Protein AF-A0A9P1NH31-F1 (afdb_monomer_lite)

pLDDT: mean 85.78, std 12.31, range [38.31, 96.56]

Radius of gyration: 13.6 Å; chains: 1; bounding box: 29×22×33 Å

Structure (mmCIF, N/CA/C/O backbone):
data_AF-A0A9P1NH31-F1
#
_entry.id   AF-A0A9P1NH31-F1
#
loop_
_atom_site.group_PDB
_atom_site.id
_atom_site.type_symbol
_atom_site.label_atom_id
_atom_site.label_alt_id
_atom_site.label_comp_id
_atom_site.label_asym_id
_atom_site.label_entity_id
_atom_site.label_seq_id
_atom_site.pdbx_PDB_ins_code
_atom_site.Cartn_x
_atom_site.Cartn_y
_atom_site.Cartn_z
_atom_site.occupancy
_atom_site.B_iso_or_equiv
_atom_site.auth_seq_id
_atom_site.auth_comp_id
_atom_site.auth_asym_id
_atom_site.auth_atom_id
_atom_site.pdbx_PDB_model_num
ATOM 1 N N . MET A 1 1 ? -1.405 -1.515 15.049 1.00 38.31 1 MET A N 1
ATOM 2 C CA . MET A 1 1 ? -0.833 -2.750 14.472 1.00 38.31 1 MET A CA 1
ATOM 3 C C . MET A 1 1 ? -0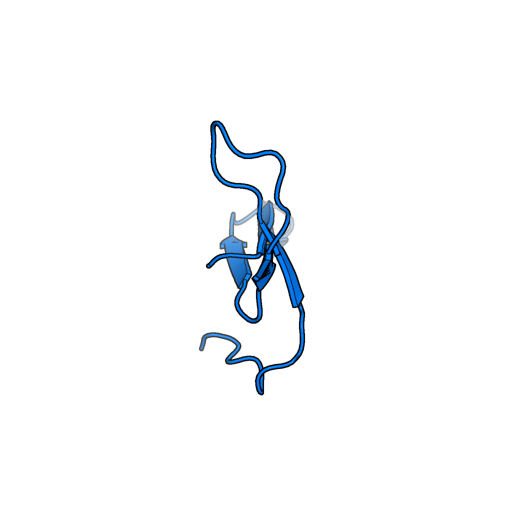.997 -2.655 12.965 1.00 38.31 1 MET A C 1
ATOM 5 O O . MET A 1 1 ? -2.124 -2.515 12.517 1.00 38.31 1 MET A O 1
ATOM 9 N N . GLY A 1 2 ? 0.100 -2.585 12.208 1.00 58.25 2 GLY A N 1
ATOM 10 C CA . GLY A 1 2 ? 0.056 -2.580 10.743 1.00 58.25 2 GLY A CA 1
ATOM 11 C C . GLY A 1 2 ? 0.108 -4.011 10.217 1.00 58.25 2 GLY A C 1
ATOM 12 O O . GLY A 1 2 ? 0.804 -4.845 10.797 1.00 58.25 2 GLY A O 1
ATOM 13 N N . TYR A 1 3 ? -0.624 -4.301 9.146 1.00 58.88 3 TYR A N 1
ATOM 14 C CA . TYR A 1 3 ? -0.437 -5.539 8.397 1.00 58.88 3 TYR A CA 1
ATOM 15 C C . TYR A 1 3 ? 0.957 -5.507 7.750 1.00 58.88 3 TYR A C 1
ATOM 17 O O . TYR A 1 3 ? 1.263 -4.586 6.996 1.00 58.88 3 TYR A O 1
ATOM 25 N N . LYS A 1 4 ? 1.817 -6.478 8.078 1.00 58.72 4 LYS A N 1
ATOM 26 C CA . LYS A 1 4 ? 3.065 -6.745 7.349 1.00 58.72 4 LYS A CA 1
ATOM 27 C C . LYS A 1 4 ? 2.793 -7.931 6.429 1.00 58.72 4 LYS A C 1
ATOM 29 O O . LYS A 1 4 ? 2.731 -9.063 6.910 1.00 58.72 4 LYS A O 1
ATOM 34 N N . GLY A 1 5 ? 2.589 -7.659 5.141 1.00 61.41 5 GLY A N 1
ATOM 35 C CA . GLY A 1 5 ? 2.462 -8.702 4.126 1.00 61.41 5 GLY A CA 1
ATOM 36 C C . GLY A 1 5 ? 3.727 -9.557 4.098 1.00 61.41 5 GLY A C 1
ATOM 37 O O . GLY A 1 5 ? 4.837 -9.043 4.240 1.00 61.41 5 GLY A O 1
ATOM 38 N N . LYS A 1 6 ? 3.587 -10.876 3.946 1.00 69.19 6 LYS A N 1
ATOM 39 C CA . LYS A 1 6 ? 4.723 -11.817 3.898 1.00 69.19 6 LYS A CA 1
ATOM 40 C C . LYS A 1 6 ? 5.377 -11.855 2.507 1.00 69.19 6 LYS A C 1
ATOM 42 O O . LYS A 1 6 ? 5.679 -12.925 1.997 1.00 69.19 6 LYS A O 1
ATOM 47 N N . GLY A 1 7 ? 5.552 -10.693 1.874 1.00 74.62 7 GLY A N 1
ATOM 48 C CA . GLY A 1 7 ? 6.043 -10.590 0.495 1.00 74.62 7 GLY A CA 1
ATOM 49 C C . GLY A 1 7 ? 5.026 -10.994 -0.581 1.00 74.62 7 GLY A C 1
ATOM 50 O O . GLY A 1 7 ? 5.387 -11.067 -1.750 1.00 74.62 7 GLY A O 1
ATOM 51 N N . GLU A 1 8 ? 3.767 -11.241 -0.212 1.00 88.00 8 GLU A N 1
ATOM 52 C CA . GLU A 1 8 ? 2.679 -11.479 -1.164 1.00 88.00 8 GLU A CA 1
ATOM 53 C C . GLU A 1 8 ? 2.342 -10.187 -1.919 1.00 88.00 8 GLU A C 1
ATOM 55 O O . GLU A 1 8 ? 2.309 -9.106 -1.325 1.00 88.00 8 GLU A O 1
ATOM 60 N N . ILE A 1 9 ? 2.091 -10.295 -3.226 1.00 89.44 9 ILE A N 1
ATOM 61 C CA . ILE A 1 9 ? 1.699 -9.153 -4.057 1.00 89.44 9 ILE A CA 1
ATOM 62 C C . ILE A 1 9 ? 0.301 -8.699 -3.628 1.00 89.44 9 ILE A C 1
ATOM 64 O O . ILE A 1 9 ? -0.665 -9.452 -3.729 1.00 89.44 9 ILE A O 1
ATOM 68 N N . LEU A 1 10 ? 0.200 -7.455 -3.157 1.00 90.12 10 LEU A N 1
ATOM 69 C CA . LEU A 1 10 ? -1.043 -6.834 -2.693 1.00 90.12 10 LEU A CA 1
ATOM 70 C C . LEU A 1 10 ? -1.662 -5.899 -3.739 1.00 90.12 10 LEU A C 1
ATOM 72 O O . LEU A 1 10 ? -2.825 -5.518 -3.614 1.00 90.12 10 LEU A O 1
ATOM 76 N N . GLY A 1 11 ? -0.900 -5.504 -4.760 1.00 91.38 11 GLY A N 1
ATOM 77 C CA . GLY A 1 11 ? -1.393 -4.662 -5.844 1.00 91.38 11 GLY A CA 1
ATOM 78 C C . GLY A 1 11 ? -0.280 -4.132 -6.737 1.00 91.38 11 GLY A C 1
ATOM 79 O O . GLY A 1 11 ? 0.843 -4.631 -6.696 1.00 91.38 11 GLY A O 1
ATOM 80 N N . ARG A 1 12 ? -0.605 -3.109 -7.536 1.00 93.81 12 ARG A N 1
ATOM 81 C CA . ARG A 1 12 ? 0.328 -2.471 -8.473 1.00 93.81 12 ARG A CA 1
ATOM 82 C C . ARG A 1 12 ? 0.447 -0.970 -8.248 1.00 93.81 12 ARG A C 1
ATOM 84 O 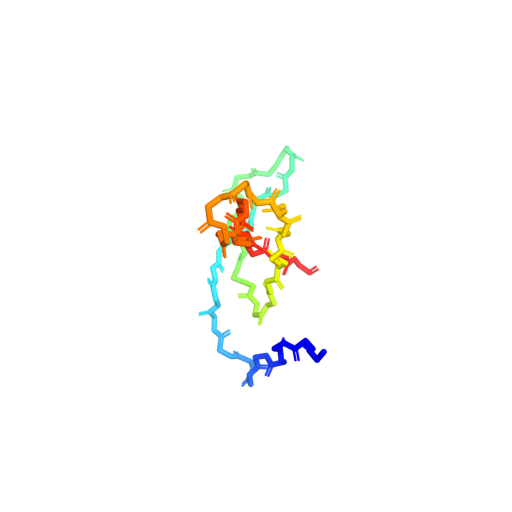O . ARG A 1 12 ? -0.528 -0.323 -7.865 1.00 93.81 12 ARG A O 1
ATOM 91 N N . ASN A 1 13 ? 1.624 -0.427 -8.537 1.00 93.25 13 ASN A N 1
ATOM 92 C CA . ASN A 1 13 ? 1.906 1.004 -8.574 1.00 93.25 13 ASN A CA 1
ATOM 93 C C . ASN A 1 13 ? 2.456 1.402 -9.955 1.00 93.25 13 ASN A C 1
ATOM 95 O O . ASN A 1 13 ? 3.129 0.606 -10.605 1.00 93.25 13 ASN A O 1
ATOM 99 N N . VAL A 1 14 ? 2.145 2.618 -10.405 1.00 94.94 14 VAL A N 1
ATOM 100 C CA . VAL A 1 14 ? 2.727 3.226 -11.607 1.00 94.94 14 VAL A CA 1
ATOM 101 C C . VAL A 1 14 ? 3.224 4.611 -11.215 1.00 94.94 14 VAL A C 1
ATOM 103 O O . VAL A 1 14 ? 2.440 5.443 -10.751 1.00 94.94 14 VAL A O 1
ATOM 106 N N . GLU A 1 15 ? 4.518 4.857 -11.393 1.00 93.88 15 GLU A N 1
ATOM 107 C CA . GLU A 1 15 ? 5.113 6.165 -11.123 1.00 93.88 15 GLU A CA 1
ATOM 108 C C . GLU A 1 15 ? 4.735 7.177 -12.214 1.00 93.88 15 GLU A C 1
ATOM 110 O O . GLU A 1 15 ? 4.602 6.845 -13.396 1.00 93.88 15 GLU A O 1
ATOM 115 N N . GLN A 1 16 ? 4.561 8.441 -11.826 1.00 93.94 16 GLN A N 1
ATOM 116 C CA . GLN A 1 16 ? 4.218 9.503 -12.769 1.00 93.94 16 GLN A CA 1
ATOM 117 C C . GLN A 1 16 ? 5.302 9.637 -13.850 1.00 93.94 16 GLN A C 1
ATOM 119 O O . GLN A 1 16 ? 6.477 9.810 -13.544 1.00 93.94 16 GLN A O 1
ATOM 124 N N . GLY A 1 17 ? 4.892 9.598 -15.121 1.00 96.56 17 GLY A N 1
ATOM 125 C CA . GLY A 1 17 ? 5.809 9.642 -16.266 1.00 96.56 17 GLY A CA 1
ATOM 126 C C . GLY A 1 17 ? 6.325 8.271 -16.716 1.00 96.56 17 GLY A C 1
ATOM 127 O O . GLY A 1 17 ? 7.059 8.202 -17.698 1.00 96.56 17 GLY A O 1
ATOM 128 N N . SER A 1 18 ? 5.916 7.188 -16.047 1.00 94.38 18 SER A N 1
ATOM 129 C CA . SER A 1 18 ? 6.208 5.810 -16.440 1.00 94.38 18 SER A CA 1
ATOM 130 C C . SER A 1 18 ? 4.970 5.112 -17.008 1.00 94.38 18 SER A C 1
ATOM 132 O O . SER A 1 18 ? 3.843 5.377 -16.598 1.00 94.38 18 SER A O 1
ATOM 134 N N . ASN A 1 19 ? 5.201 4.167 -17.922 1.00 95.38 19 ASN A N 1
ATOM 135 C CA . ASN A 1 19 ? 4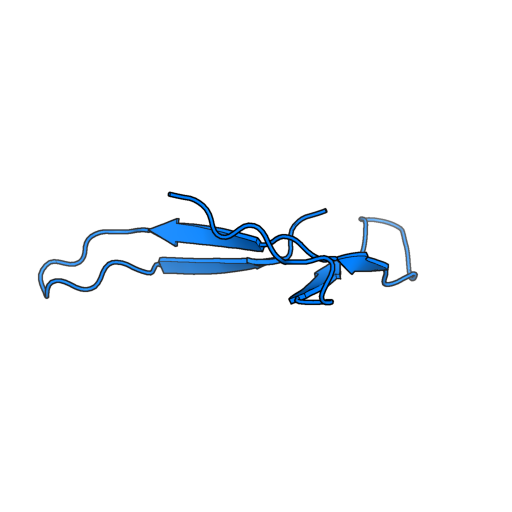.195 3.206 -18.393 1.00 95.38 19 ASN A CA 1
ATOM 136 C C . ASN A 1 19 ? 4.422 1.799 -17.805 1.0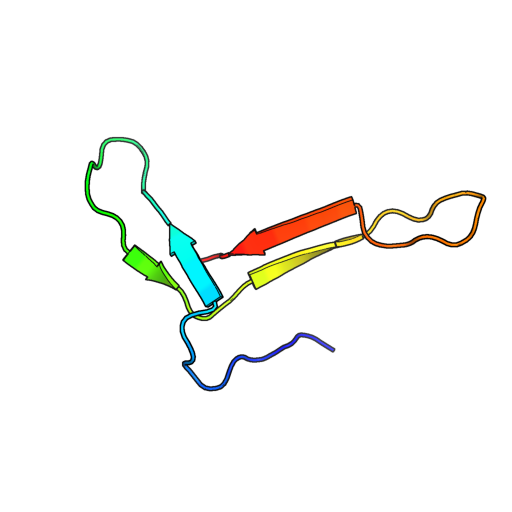0 95.38 19 ASN A C 1
ATOM 138 O O . ASN A 1 19 ? 3.777 0.839 -18.224 1.00 95.38 19 ASN A O 1
ATOM 142 N N . VAL A 1 20 ? 5.364 1.659 -16.868 1.00 96.25 20 VAL A N 1
ATOM 143 C CA . VAL A 1 20 ? 5.687 0.392 -16.204 1.00 96.25 20 VAL A CA 1
ATOM 144 C C . VAL A 1 20 ? 4.866 0.274 -14.926 1.00 96.25 20 VAL A C 1
ATOM 146 O O . VAL A 1 20 ? 4.868 1.182 -14.098 1.00 96.25 20 VAL A O 1
ATOM 149 N N . ALA A 1 21 ? 4.181 -0.858 -14.769 1.00 94.38 21 ALA A N 1
ATOM 150 C CA . ALA A 1 21 ? 3.495 -1.213 -13.536 1.00 94.38 21 ALA A CA 1
ATOM 151 C C . ALA A 1 21 ? 4.380 -2.128 -12.684 1.00 94.38 21 ALA A C 1
ATOM 153 O O . ALA A 1 21 ? 4.870 -3.144 -13.175 1.00 94.38 21 ALA A O 1
ATOM 154 N N . GLU A 1 22 ? 4.550 -1.775 -11.415 1.00 94.38 22 GLU A N 1
ATOM 155 C CA . GLU A 1 22 ? 5.351 -2.519 -10.443 1.00 94.38 22 GLU A CA 1
ATOM 156 C C . GLU A 1 22 ? 4.442 -3.212 -9.428 1.00 94.38 22 GLU A C 1
ATOM 158 O O . GLU A 1 22 ? 3.491 -2.606 -8.928 1.00 94.38 22 GLU A O 1
ATOM 163 N N . ASP A 1 23 ? 4.741 -4.468 -9.102 1.00 94.62 23 ASP A N 1
ATOM 164 C CA . ASP A 1 23 ? 4.043 -5.195 -8.045 1.00 94.62 23 ASP A CA 1
ATOM 165 C C . ASP A 1 23 ? 4.512 -4.702 -6.666 1.00 94.62 23 ASP A C 1
ATOM 167 O O . ASP A 1 23 ? 5.710 -4.568 -6.409 1.00 94.62 23 ASP A O 1
ATOM 171 N N . VAL A 1 24 ? 3.569 -4.450 -5.755 1.00 92.75 24 VAL A N 1
ATOM 172 C CA . VAL A 1 24 ? 3.861 -3.992 -4.390 1.00 92.75 24 VAL A CA 1
ATOM 173 C C . VAL A 1 24 ? 3.260 -4.924 -3.345 1.00 92.75 24 VAL A C 1
ATOM 175 O O . VAL A 1 24 ? 2.199 -5.518 -3.541 1.00 92.75 24 VAL A O 1
ATOM 178 N N . THR A 1 25 ? 3.940 -5.041 -2.207 1.00 92.75 25 THR A N 1
ATOM 179 C CA . THR A 1 25 ? 3.612 -5.992 -1.128 1.00 92.75 25 THR A CA 1
ATOM 180 C C . THR A 1 25 ? 3.144 -5.306 0.158 1.00 92.75 25 THR A C 1
ATOM 182 O O . THR A 1 25 ? 2.871 -5.965 1.161 1.00 92.75 25 THR A O 1
ATOM 185 N N . ASN A 1 26 ? 3.027 -3.973 0.131 1.00 90.12 26 ASN A N 1
ATOM 186 C CA . ASN A 1 26 ? 2.550 -3.148 1.235 1.00 90.12 26 ASN A CA 1
ATOM 187 C C . ASN A 1 26 ? 1.283 -2.382 0.835 1.00 90.12 26 ASN A C 1
ATOM 189 O O . ASN A 1 26 ? 1.035 -2.101 -0.338 1.00 90.12 26 ASN A O 1
ATOM 193 N N . ALA A 1 27 ? 0.479 -2.012 1.831 1.00 90.56 27 ALA A N 1
ATOM 194 C CA . ALA A 1 27 ? -0.723 -1.209 1.636 1.00 90.56 27 ALA A CA 1
ATOM 195 C C . ALA A 1 27 ? -0.918 -0.220 2.787 1.00 90.56 27 ALA A C 1
ATOM 197 O O . ALA A 1 27 ? -0.554 -0.486 3.935 1.00 90.56 27 ALA A O 1
ATOM 198 N N . LYS A 1 28 ? -1.541 0.918 2.481 1.00 90.81 28 LYS A N 1
ATOM 199 C CA . LYS A 1 28 ? -1.968 1.914 3.461 1.00 90.81 28 LYS A CA 1
ATOM 200 C C . LYS A 1 28 ? -3.484 1.913 3.557 1.00 90.81 28 LYS A C 1
ATOM 202 O O . LYS A 1 28 ? -4.163 2.049 2.545 1.00 90.81 28 LYS A O 1
ATOM 207 N N . ILE A 1 29 ? -4.004 1.825 4.779 1.00 91.62 29 ILE A N 1
ATOM 208 C CA . ILE A 1 29 ? -5.428 2.013 5.071 1.00 91.62 29 ILE A CA 1
ATOM 209 C C . ILE A 1 29 ? -5.622 3.391 5.698 1.00 91.62 29 ILE A C 1
ATOM 211 O O . ILE A 1 29 ? -4.944 3.746 6.663 1.00 91.62 29 ILE A O 1
ATOM 215 N N . VAL A 1 30 ? -6.546 4.170 5.146 1.00 91.00 30 VAL A N 1
ATOM 216 C CA . VAL A 1 30 ? -6.961 5.466 5.681 1.00 91.00 30 VAL A CA 1
ATOM 217 C C . VAL A 1 30 ? -8.272 5.274 6.421 1.00 91.00 30 VAL A C 1
ATOM 219 O O . VAL A 1 30 ? -9.250 4.777 5.858 1.00 91.00 30 VAL A O 1
ATOM 222 N N . LEU A 1 31 ? -8.291 5.685 7.686 1.00 90.75 31 LEU A N 1
ATOM 223 C CA . LEU A 1 31 ? -9.460 5.569 8.542 1.00 90.75 31 LEU A CA 1
ATOM 224 C C . LEU A 1 31 ? -10.143 6.928 8.729 1.00 90.75 31 LEU A C 1
ATOM 226 O O . LEU A 1 31 ? -9.475 7.942 8.932 1.00 90.75 31 LEU A O 1
ATOM 230 N N . LYS A 1 32 ? -11.476 6.942 8.703 1.00 89.56 32 LYS A N 1
ATOM 231 C CA . LYS A 1 32 ? -12.317 8.085 9.065 1.00 89.56 32 LYS A CA 1
ATOM 232 C C . LYS A 1 32 ? -13.513 7.581 9.862 1.00 89.56 32 LYS A C 1
ATOM 234 O O . LYS A 1 32 ? -14.294 6.783 9.361 1.00 89.56 32 LYS A O 1
ATOM 239 N N . LYS A 1 33 ? -13.657 8.066 11.096 1.00 85.00 33 LYS A N 1
ATOM 240 C CA . LYS A 1 33 ? -14.782 7.712 11.964 1.00 85.00 33 LYS A CA 1
ATOM 241 C C . LYS A 1 33 ? -16.076 8.325 11.417 1.00 85.00 33 LYS A C 1
ATOM 243 O O . LYS A 1 33 ? -16.183 9.547 11.320 1.00 85.00 33 LYS A O 1
ATOM 248 N N . SER A 1 34 ? -17.037 7.475 11.076 1.00 81.81 34 SER A N 1
ATOM 249 C CA . SER A 1 34 ? -18.414 7.848 10.747 1.00 81.81 34 SER A CA 1
ATOM 250 C C . SER A 1 34 ? -19.279 7.907 12.010 1.00 81.81 34 SER A C 1
ATOM 252 O O . SER A 1 34 ? -18.990 7.235 13.005 1.00 81.81 34 SER A O 1
ATOM 254 N N . ILE A 1 35 ? -20.371 8.678 11.961 1.0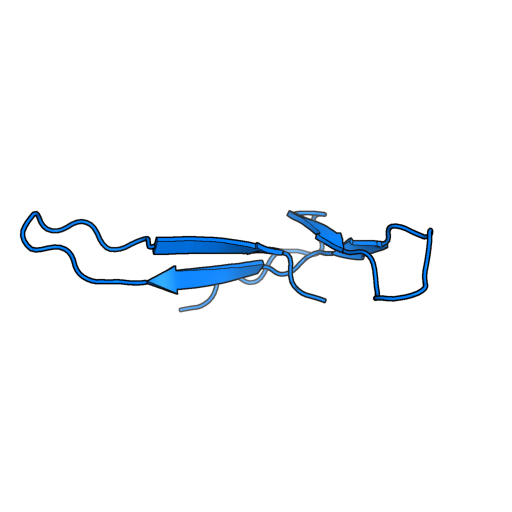0 82.81 35 ILE A N 1
ATOM 255 C CA . ILE A 1 35 ? -21.389 8.722 13.025 1.00 82.81 35 ILE A CA 1
ATOM 256 C C . ILE A 1 35 ? -22.033 7.347 13.270 1.00 82.81 35 ILE A C 1
ATOM 258 O O . ILE A 1 35 ? -22.463 7.064 14.382 1.00 82.81 35 ILE A O 1
ATOM 262 N N . ASN A 1 36 ? -22.015 6.477 12.256 1.00 83.38 36 ASN A N 1
ATOM 263 C CA . ASN A 1 36 ? -22.613 5.143 12.288 1.00 83.38 36 ASN A CA 1
ATOM 264 C C . ASN A 1 36 ? -21.610 4.043 12.681 1.00 83.38 36 ASN A C 1
ATOM 266 O O . ASN A 1 36 ? -21.922 2.862 12.579 1.00 83.38 36 ASN A O 1
ATOM 270 N N . GLY A 1 37 ? -20.397 4.406 13.118 1.00 75.81 37 GLY A N 1
ATOM 271 C CA . GLY A 1 37 ? -19.400 3.438 13.591 1.00 75.81 37 GLY A CA 1
ATOM 272 C C . GLY A 1 37 ? -18.565 2.766 12.497 1.00 75.81 37 GLY A C 1
ATOM 273 O O . GLY A 1 37 ? -17.797 1.857 12.794 1.00 75.81 37 GLY A O 1
ATOM 274 N N . GLU A 1 38 ? -18.658 3.218 11.248 1.00 80.81 38 GLU A N 1
ATOM 275 C CA . GLU A 1 38 ? -17.734 2.810 10.184 1.00 80.81 38 GLU A CA 1
ATOM 276 C C . GLU A 1 38 ? -16.397 3.554 10.316 1.00 80.81 38 GLU A C 1
ATOM 278 O O . GLU A 1 38 ? -16.363 4.729 10.697 1.00 80.81 38 GLU A O 1
ATOM 283 N N . PHE A 1 39 ? -15.290 2.871 10.003 1.00 84.31 39 PHE A N 1
ATOM 284 C CA . PHE A 1 39 ? -13.937 3.400 10.208 1.00 84.31 39 PHE A CA 1
ATOM 285 C C . PHE A 1 39 ? -13.089 3.495 8.944 1.00 84.31 39 PHE A C 1
ATOM 287 O O . PHE A 1 39 ? -12.126 4.250 8.962 1.00 84.31 39 PHE A O 1
ATOM 294 N N . ILE A 1 40 ? -13.377 2.758 7.869 1.00 88.44 40 ILE A N 1
ATOM 295 C CA . ILE A 1 40 ? -12.507 2.719 6.682 1.00 88.44 40 ILE A CA 1
ATOM 296 C C . ILE A 1 40 ? -12.964 3.775 5.677 1.00 88.44 40 ILE A C 1
ATOM 298 O O . ILE A 1 40 ? -14.102 3.745 5.227 1.00 88.44 40 ILE A O 1
ATOM 302 N N . LEU A 1 41 ? -12.062 4.689 5.308 1.00 89.88 41 LEU A N 1
ATOM 303 C CA . LEU A 1 41 ? -12.299 5.656 4.235 1.00 89.88 41 LEU A CA 1
ATOM 304 C C . LEU A 1 41 ? -11.841 5.104 2.884 1.00 89.88 41 LEU A C 1
ATOM 306 O O . LEU A 1 41 ? -12.559 5.196 1.897 1.00 89.88 41 LEU A O 1
ATOM 310 N N . THR A 1 42 ? -10.621 4.570 2.835 1.00 92.50 42 THR A N 1
ATOM 311 C CA . THR A 1 42 ? -10.032 3.972 1.632 1.00 92.50 42 THR A CA 1
ATOM 312 C C . THR A 1 42 ? -8.798 3.152 2.005 1.00 92.50 42 THR A C 1
ATOM 314 O O . THR A 1 42 ? -8.259 3.285 3.107 1.00 92.50 42 THR A O 1
ATOM 317 N N . GLY A 1 43 ? -8.329 2.320 1.085 1.00 91.94 43 GLY A N 1
ATOM 318 C CA . GLY A 1 43 ? -7.049 1.640 1.174 1.00 91.94 43 GLY A CA 1
ATOM 319 C C . GLY A 1 43 ? -6.404 1.566 -0.200 1.00 91.94 43 GLY A C 1
ATOM 320 O O . GLY A 1 43 ? -7.100 1.414 -1.2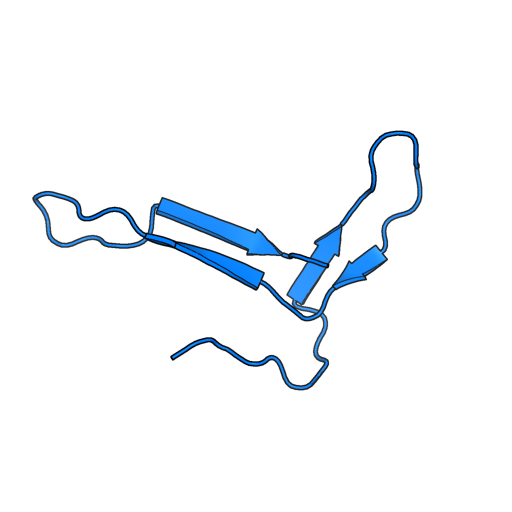00 1.00 91.94 43 GLY A O 1
ATOM 321 N N . TYR A 1 44 ? -5.084 1.698 -0.255 1.00 93.44 44 TYR A N 1
ATOM 322 C CA . TYR A 1 44 ? -4.349 1.601 -1.511 1.00 93.44 44 TYR A CA 1
ATOM 323 C C . TYR A 1 44 ? -2.970 0.960 -1.313 1.00 93.44 44 TYR A C 1
ATOM 325 O O . TYR A 1 44 ? -2.362 1.132 -0.248 1.00 93.44 44 TYR A O 1
ATOM 333 N N . PRO A 1 45 ? -2.472 0.215 -2.318 1.00 92.06 45 PRO A N 1
ATOM 334 C CA . PRO A 1 45 ? -1.121 -0.323 -2.296 1.00 92.06 45 PRO A CA 1
ATOM 335 C C . PRO A 1 45 ? -0.083 0.805 -2.249 1.00 92.06 45 PRO A C 1
ATOM 337 O O . PRO A 1 45 ? -0.278 1.865 -2.848 1.00 92.06 45 PRO A O 1
ATOM 340 N N . ILE A 1 46 ? 1.015 0.584 -1.532 1.00 89.50 46 ILE A N 1
ATOM 341 C CA . ILE A 1 46 ? 2.138 1.524 -1.445 1.00 89.50 46 ILE A CA 1
ATOM 342 C C . ILE A 1 46 ? 3.443 0.795 -1.760 1.00 89.50 46 ILE A C 1
ATOM 344 O O . ILE A 1 46 ? 3.589 -0.377 -1.406 1.00 89.50 46 ILE A O 1
ATOM 348 N N . LYS A 1 47 ? 4.361 1.498 -2.426 1.00 86.19 47 LYS A N 1
ATOM 349 C CA . LYS A 1 47 ? 5.757 1.076 -2.576 1.00 86.19 47 LYS A CA 1
ATOM 350 C C . LYS A 1 47 ? 6.473 1.209 -1.232 1.00 86.19 47 LYS A C 1
ATOM 352 O O . LYS A 1 47 ? 6.218 2.225 -0.542 1.00 86.19 47 LYS A O 1
#

Sequence (47 aa):
MGYKGKGEILGRNVEQGSNVAEDVTNAKIVLKKSINGEFILTGYPIK

Secondary structure (DSSP, 8-state):
------S---EEE--TT----EEE-EEEEEE---TTS--EEEEEEE-

Foldseek 3Di:
DADQFPPDFPDWDDDPPDPDIDTARHKDWAFDQDPVGGTTPDMDGDD

Organism: Bacillus amyloliquefaciens (strain ATCC 23350 / DSM 7 / BCRC 11601 / CCUG 28519 / NBRC 15535 / NRRL B-14393 / F) (NCBI:txid692420)